Protein AF-A0A8I1I328-F1 (afdb_monomer)

Solvent-accessible surface area (backbone atoms only — not comparable to full-atom values): 8135 Å² total; per-residue (Å²): 111,51,64,67,59,34,51,55,46,39,57,73,11,40,47,65,88,79,70,39,80,71,34,66,64,51,38,42,55,32,28,71,52,41,56,88,47,74,69,60,46,61,52,49,67,67,35,49,84,76,43,62,94,43,46,72,34,53,52,50,38,54,64,71,54,66,77,37,68,72,59,37,50,53,42,50,59,41,68,76,38,97,75,62,59,73,69,58,44,51,54,43,51,54,51,34,73,69,25,48,52,74,70,56,55,62,69,63,59,85,67,86,83,77,80,71,81,69,92,82,77,89,80,76,87,79,79,83,92,79,82,134

Structure (mmCIF, N/CA/C/O backbone):
data_AF-A0A8I1I328-F1
#
_entry.id   AF-A0A8I1I328-F1
#
loop_
_atom_site.group_PDB
_atom_site.id
_atom_site.type_symbol
_atom_site.label_atom_id
_atom_site.label_alt_id
_atom_site.label_comp_id
_atom_site.label_asym_id
_atom_site.label_entity_id
_atom_site.label_seq_id
_atom_site.pdbx_PDB_ins_code
_atom_site.Cartn_x
_atom_site.Cartn_y
_atom_site.Cartn_z
_atom_site.occupancy
_atom_site.B_iso_or_equiv
_atom_site.auth_seq_id
_atom_site.auth_comp_id
_atom_site.auth_asym_id
_atom_site.auth_atom_id
_atom_site.pdbx_PDB_model_num
ATOM 1 N N . MET A 1 1 ? 3.729 9.606 14.395 1.00 90.25 1 MET A N 1
ATOM 2 C CA . MET A 1 1 ? 2.826 8.496 14.769 1.00 90.25 1 MET A CA 1
ATOM 3 C C . MET A 1 1 ? 3.667 7.254 14.978 1.00 90.25 1 MET A C 1
ATOM 5 O O . MET A 1 1 ? 4.545 6.990 14.164 1.00 90.25 1 MET A O 1
ATOM 9 N N . SER A 1 2 ? 3.427 6.526 16.063 1.00 96.12 2 SER A N 1
ATOM 10 C CA . SER A 1 2 ? 4.085 5.248 16.346 1.00 96.12 2 SER A CA 1
ATOM 11 C C . SER A 1 2 ? 3.474 4.099 15.532 1.00 96.12 2 SER A C 1
ATOM 13 O O . SER A 1 2 ? 2.334 4.176 15.068 1.00 96.12 2 SER A O 1
ATOM 15 N N . ALA A 1 3 ? 4.219 3.001 15.378 1.00 94.81 3 ALA A N 1
ATOM 16 C CA . ALA A 1 3 ? 3.714 1.798 14.713 1.00 94.81 3 ALA A CA 1
ATOM 17 C C . ALA A 1 3 ? 2.493 1.206 15.443 1.00 94.81 3 ALA A C 1
ATOM 19 O O . ALA A 1 3 ? 1.533 0.782 14.802 1.00 94.81 3 ALA A O 1
ATOM 20 N N . THR A 1 4 ? 2.491 1.229 16.780 1.00 97.12 4 THR A N 1
ATOM 21 C CA . THR A 1 4 ? 1.379 0.731 17.604 1.00 97.12 4 THR A CA 1
ATOM 22 C C . THR A 1 4 ? 0.099 1.527 17.366 1.00 97.12 4 THR A C 1
ATOM 24 O O . THR A 1 4 ? -0.947 0.937 17.100 1.00 97.12 4 THR A O 1
ATOM 27 N N . GLU A 1 5 ? 0.178 2.860 17.380 1.00 97.25 5 GLU A N 1
ATOM 28 C CA . GLU A 1 5 ? -0.970 3.723 17.074 1.00 97.25 5 GLU A CA 1
ATOM 29 C C . GLU A 1 5 ? -1.492 3.476 15.655 1.00 97.25 5 GLU A C 1
ATOM 31 O O . GLU A 1 5 ? -2.693 3.299 15.456 1.00 97.25 5 GLU A O 1
ATOM 36 N N . ALA A 1 6 ? -0.594 3.386 14.669 1.00 97.50 6 ALA A N 1
ATOM 37 C CA . ALA A 1 6 ? -0.973 3.126 13.284 1.00 97.50 6 ALA A CA 1
ATOM 38 C C . ALA A 1 6 ? -1.705 1.781 13.124 1.00 97.50 6 ALA A C 1
ATOM 40 O O . ALA A 1 6 ? -2.706 1.709 12.407 1.00 97.50 6 ALA A O 1
ATOM 41 N N . ARG A 1 7 ? -1.255 0.731 13.828 1.00 97.00 7 ARG A N 1
ATOM 42 C CA . ARG A 1 7 ? -1.905 -0.591 13.850 1.00 97.00 7 ARG A CA 1
ATOM 43 C C . ARG A 1 7 ? -3.312 -0.537 14.450 1.00 97.00 7 ARG A C 1
ATOM 45 O O . ARG A 1 7 ? -4.222 -1.159 13.905 1.00 97.00 7 ARG A O 1
ATOM 52 N N . LEU A 1 8 ? -3.513 0.218 15.530 1.00 96.81 8 LEU A N 1
ATOM 53 C CA . LEU A 1 8 ? -4.837 0.387 16.141 1.00 96.81 8 LEU A CA 1
ATOM 54 C C . LEU A 1 8 ? -5.794 1.133 15.204 1.00 96.81 8 LEU A C 1
ATOM 56 O O . LEU A 1 8 ? -6.925 0.695 14.981 1.00 96.81 8 LEU A O 1
ATOM 60 N N . ILE A 1 9 ? -5.329 2.228 14.597 1.00 97.06 9 ILE A N 1
ATOM 61 C CA . ILE A 1 9 ? -6.163 3.031 13.699 1.00 97.06 9 ILE A CA 1
ATOM 62 C C . ILE A 1 9 ? -6.525 2.228 12.447 1.00 97.06 9 ILE A C 1
ATOM 64 O O . ILE A 1 9 ? -7.706 2.182 12.093 1.00 97.06 9 ILE A O 1
ATOM 68 N N . ILE A 1 10 ? -5.563 1.549 11.803 1.00 95.56 10 ILE A N 1
ATOM 69 C CA . ILE A 1 10 ? -5.853 0.764 10.593 1.00 95.56 10 ILE A CA 1
ATOM 70 C C . ILE A 1 10 ? -6.790 -0.405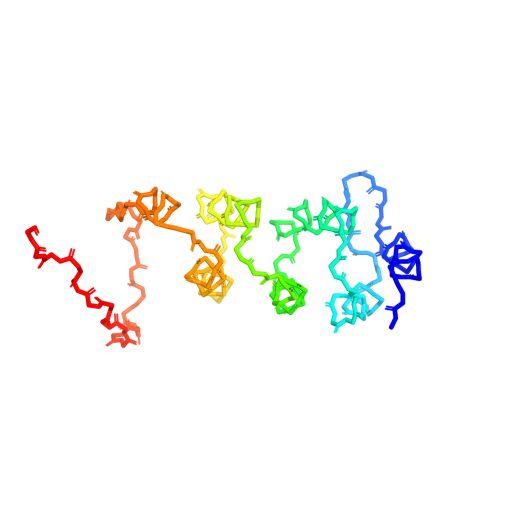 10.896 1.00 95.56 10 ILE A C 1
ATOM 72 O O . ILE A 1 10 ? -7.693 -0.655 10.104 1.00 95.56 10 ILE A O 1
ATOM 76 N N . ALA A 1 11 ? -6.650 -1.067 12.052 1.00 94.25 11 ALA A N 1
ATOM 77 C CA . ALA A 1 11 ? -7.562 -2.130 12.472 1.00 94.25 11 ALA A CA 1
ATOM 78 C C . ALA A 1 11 ? -9.004 -1.620 12.617 1.00 94.25 11 ALA A C 1
ATOM 80 O O . ALA A 1 11 ? -9.936 -2.311 12.216 1.00 94.25 11 ALA A O 1
ATOM 81 N N . SER A 1 12 ? -9.188 -0.390 13.113 1.00 95.12 12 SER A N 1
ATOM 82 C CA . SER A 1 12 ? -10.511 0.249 13.180 1.00 95.12 12 SER A CA 1
ATOM 83 C C . SER A 1 12 ? -11.043 0.699 11.812 1.00 95.12 12 SER A C 1
ATOM 85 O O . SER A 1 12 ? -12.254 0.795 11.619 1.00 95.12 12 SER A O 1
ATOM 87 N N . ALA A 1 13 ? -10.148 0.978 10.860 1.00 96.06 13 ALA A N 1
ATOM 88 C CA . ALA A 1 13 ? -10.499 1.483 9.536 1.00 96.06 13 ALA A CA 1
ATOM 89 C C . ALA A 1 13 ? -10.863 0.374 8.537 1.00 96.06 13 ALA A C 1
ATOM 91 O O . ALA A 1 13 ? -11.512 0.643 7.522 1.00 96.06 13 ALA A O 1
ATOM 92 N N . ILE A 1 14 ? -10.455 -0.867 8.813 1.00 95.25 14 ILE A N 1
ATOM 93 C CA . ILE A 1 14 ? -10.695 -2.027 7.953 1.00 95.25 14 ILE A CA 1
ATOM 94 C C . ILE A 1 14 ? -11.797 -2.934 8.508 1.00 95.25 14 ILE A C 1
ATOM 96 O O . ILE A 1 14 ? -12.034 -3.047 9.706 1.00 95.25 14 ILE A O 1
ATOM 100 N N . GLY A 1 15 ? -12.507 -3.596 7.603 1.00 88.31 15 GLY A N 1
ATOM 101 C CA . GLY A 1 15 ? -13.524 -4.584 7.917 1.00 88.31 15 GLY A CA 1
ATOM 102 C C . GLY A 1 15 ? -12.998 -6.001 8.106 1.00 88.31 15 GLY A C 1
ATOM 103 O O . GLY A 1 15 ? -11.828 -6.301 7.866 1.00 88.31 15 GLY A O 1
ATOM 104 N N . ASN A 1 16 ? -13.925 -6.885 8.486 1.00 83.50 16 ASN A N 1
ATOM 105 C CA . ASN A 1 16 ? -13.715 -8.332 8.540 1.00 83.50 16 ASN A CA 1
ATOM 106 C C . ASN A 1 16 ? -13.407 -8.899 7.146 1.00 83.50 16 ASN A C 1
ATOM 108 O O . ASN A 1 16 ? -13.446 -8.181 6.152 1.00 83.50 16 ASN A O 1
ATOM 112 N N . LYS A 1 17 ? -13.101 -10.197 7.064 1.00 78.88 17 LYS A N 1
ATOM 113 C CA . LYS A 1 17 ? -12.806 -10.862 5.788 1.00 78.88 17 LYS A CA 1
ATOM 114 C C . LYS A 1 17 ? -14.061 -10.943 4.888 1.00 78.88 17 LYS A C 1
ATOM 116 O O . LYS A 1 17 ? -15.123 -11.274 5.408 1.00 78.88 17 LYS A O 1
ATOM 121 N N . PRO A 1 18 ? -13.938 -10.716 3.563 1.00 78.19 18 PRO A N 1
ATOM 122 C CA . PRO A 1 18 ? -12.756 -10.187 2.874 1.00 78.19 18 PRO A CA 1
ATOM 123 C C . PRO A 1 18 ? -12.495 -8.735 3.293 1.00 78.19 18 PRO A C 1
ATOM 125 O O . PRO A 1 18 ? -13.431 -7.946 3.364 1.00 78.19 18 PRO A O 1
ATOM 128 N N . GLN A 1 19 ? -11.231 -8.401 3.588 1.00 82.88 19 GLN A N 1
ATOM 129 C CA . GLN A 1 19 ? -10.873 -7.090 4.139 1.00 82.88 19 GLN A CA 1
ATOM 130 C C . GLN A 1 19 ? -11.355 -5.975 3.206 1.00 82.88 19 GLN A C 1
ATOM 132 O O . GLN A 1 19 ? -10.990 -5.959 2.032 1.00 82.88 19 GLN A O 1
ATOM 137 N N . LYS A 1 20 ? -12.166 -5.067 3.755 1.00 91.12 20 LYS A N 1
ATOM 138 C CA . LYS A 1 20 ? -12.689 -3.876 3.076 1.00 91.12 20 LYS A CA 1
ATOM 139 C C . LYS A 1 20 ? -12.269 -2.620 3.819 1.00 91.12 20 LYS A C 1
ATOM 141 O O . LYS A 1 20 ? -12.245 -2.636 5.048 1.00 91.12 20 LYS A O 1
ATOM 146 N N . VAL A 1 21 ? -12.006 -1.525 3.117 1.00 94.75 21 VAL A N 1
ATOM 147 C CA . VAL A 1 21 ? -11.849 -0.214 3.765 1.00 94.75 21 VAL A CA 1
ATOM 148 C C . VAL A 1 21 ? -13.232 0.309 4.173 1.00 94.75 21 VAL A C 1
ATOM 150 O O . VAL A 1 21 ? -14.063 0.601 3.318 1.00 94.75 21 VAL A O 1
ATOM 153 N N . LYS A 1 22 ? -13.496 0.382 5.485 1.00 95.06 22 LYS A N 1
ATOM 154 C CA . LYS A 1 22 ? -14.757 0.891 6.057 1.00 95.06 22 LYS A CA 1
ATOM 155 C C . LYS A 1 22 ? -14.683 2.393 6.298 1.00 95.06 22 LYS A C 1
ATOM 157 O O . LYS A 1 22 ? -15.569 3.131 5.884 1.00 95.06 22 LYS A O 1
ATOM 162 N N . ASP A 1 23 ? -13.607 2.835 6.942 1.00 96.44 23 ASP A N 1
ATOM 163 C CA . ASP A 1 23 ? -13.348 4.248 7.204 1.00 96.44 23 ASP A CA 1
ATOM 164 C C . ASP A 1 23 ? -12.223 4.735 6.288 1.00 96.44 23 ASP A C 1
ATOM 166 O O . ASP A 1 23 ? -11.033 4.537 6.548 1.00 96.44 23 ASP A O 1
ATOM 170 N N . LYS A 1 24 ? -12.620 5.376 5.185 1.00 96.06 24 LYS A N 1
ATOM 171 C CA . LYS A 1 24 ? -11.693 5.884 4.165 1.00 96.06 24 LYS A CA 1
ATOM 172 C C . LYS A 1 24 ? -10.783 6.984 4.714 1.00 96.06 24 LYS A C 1
ATOM 174 O O . LYS A 1 24 ? -9.642 7.099 4.272 1.00 96.06 24 LYS A O 1
ATOM 179 N N . ALA A 1 25 ? -11.271 7.802 5.647 1.00 97.38 25 ALA A N 1
ATOM 180 C CA . ALA A 1 25 ? -10.510 8.917 6.199 1.00 97.38 25 ALA A CA 1
ATOM 181 C C . ALA A 1 25 ? -9.412 8.404 7.134 1.00 97.38 25 ALA A C 1
ATOM 183 O O . ALA A 1 25 ? -8.245 8.750 6.952 1.00 97.38 25 ALA A O 1
ATOM 184 N N . ARG A 1 26 ? -9.756 7.507 8.067 1.00 97.56 26 ARG A N 1
ATOM 185 C CA . ARG A 1 26 ? -8.775 6.861 8.953 1.00 97.56 26 ARG A CA 1
ATOM 186 C C . ARG A 1 26 ? -7.781 6.011 8.182 1.00 97.56 26 ARG A C 1
ATOM 188 O O . ARG A 1 26 ? -6.591 6.046 8.484 1.00 97.56 26 ARG A O 1
ATOM 195 N N . PHE A 1 27 ? -8.244 5.289 7.164 1.00 98.12 27 PHE A N 1
ATOM 196 C CA . PHE A 1 27 ? -7.361 4.512 6.305 1.00 98.12 27 PHE A CA 1
ATOM 197 C C . PHE A 1 27 ? -6.308 5.406 5.633 1.00 98.12 27 PHE A C 1
ATOM 199 O O . PHE A 1 27 ? -5.111 5.176 5.804 1.00 98.12 27 PHE A O 1
ATOM 206 N N . ARG A 1 28 ? -6.736 6.477 4.948 1.00 98.06 28 ARG A N 1
ATOM 207 C CA . ARG A 1 28 ? -5.818 7.445 4.323 1.00 98.06 28 ARG A CA 1
ATOM 208 C C . ARG A 1 28 ? -4.906 8.115 5.350 1.00 98.06 28 ARG A C 1
ATOM 210 O O . ARG A 1 28 ? -3.711 8.238 5.106 1.00 98.06 28 ARG A O 1
ATOM 217 N N . PHE A 1 29 ? -5.436 8.491 6.515 1.00 97.75 29 PHE A N 1
ATOM 218 C CA . PHE A 1 29 ? -4.649 9.071 7.604 1.00 97.75 29 PHE A CA 1
ATOM 219 C C . PHE A 1 29 ? -3.470 8.175 8.004 1.00 97.75 29 PHE A C 1
ATOM 221 O O . PHE A 1 29 ? -2.353 8.675 8.146 1.00 97.75 29 PHE A O 1
ATOM 228 N N . VAL A 1 30 ? -3.707 6.865 8.143 1.00 98.12 30 VAL A N 1
ATOM 229 C CA . VAL A 1 30 ? -2.659 5.879 8.437 1.00 98.12 30 VAL A CA 1
ATOM 230 C C . VAL A 1 30 ? -1.669 5.795 7.282 1.00 98.12 30 VAL A C 1
ATOM 232 O O . VAL A 1 30 ? -0.472 5.909 7.519 1.00 98.12 30 VAL A O 1
ATOM 235 N N . MET A 1 31 ? -2.138 5.664 6.042 1.00 98.25 31 MET A N 1
ATOM 236 C CA . MET A 1 31 ? -1.254 5.542 4.877 1.00 98.25 31 MET A CA 1
ATOM 237 C C . MET A 1 31 ? -0.277 6.717 4.729 1.00 98.25 31 MET A C 1
ATOM 239 O O . MET A 1 31 ? 0.895 6.500 4.435 1.00 98.25 31 MET A O 1
ATOM 243 N N . TYR A 1 32 ? -0.721 7.946 5.008 1.00 98.00 32 TYR A N 1
ATOM 244 C CA . TYR A 1 32 ? 0.125 9.138 4.890 1.00 98.00 32 TYR A CA 1
ATOM 245 C C . TYR A 1 32 ? 1.111 9.353 6.045 1.00 98.00 32 TYR A C 1
ATOM 247 O O . TYR A 1 32 ? 1.987 10.205 5.934 1.00 98.00 32 TYR A O 1
ATOM 255 N N . ARG A 1 33 ? 0.957 8.663 7.180 1.00 97.56 33 ARG A N 1
ATOM 256 C CA . ARG A 1 33 ? 1.711 8.994 8.406 1.00 97.56 33 ARG A CA 1
ATOM 257 C C . ARG A 1 33 ? 2.332 7.797 9.119 1.00 97.56 33 ARG A C 1
ATOM 259 O O . ARG A 1 33 ? 3.091 7.996 10.069 1.00 97.56 33 ARG A O 1
ATOM 266 N N . ALA A 1 34 ? 1.963 6.573 8.754 1.00 97.69 34 ALA A N 1
ATOM 267 C CA . ALA A 1 34 ? 2.467 5.385 9.421 1.00 97.69 34 ALA A CA 1
ATOM 268 C C . ALA A 1 34 ? 3.937 5.149 9.066 1.00 97.69 34 ALA A C 1
ATOM 270 O O . ALA A 1 34 ? 4.308 5.284 7.898 1.00 97.69 34 ALA A O 1
ATOM 271 N N . PRO A 1 35 ? 4.767 4.754 10.045 1.00 97.00 35 PRO A N 1
ATOM 272 C CA . PRO A 1 35 ? 6.119 4.314 9.755 1.00 97.00 35 PRO A CA 1
ATOM 273 C C . PRO A 1 35 ? 6.100 2.977 8.999 1.00 97.00 35 PRO A C 1
ATOM 275 O O . PRO A 1 35 ? 5.069 2.302 8.878 1.00 97.00 35 PRO A O 1
ATOM 278 N N . ILE A 1 36 ? 7.277 2.571 8.525 1.00 97.19 36 ILE A N 1
ATOM 279 C CA . ILE A 1 36 ? 7.500 1.219 8.011 1.00 97.19 36 ILE A CA 1
ATOM 280 C C . ILE A 1 36 ? 7.080 0.204 9.078 1.00 97.19 36 ILE A C 1
ATOM 282 O O . ILE A 1 36 ? 7.610 0.204 10.187 1.00 97.19 36 ILE A O 1
ATOM 286 N N . ASP A 1 37 ? 6.153 -0.683 8.726 1.00 98.00 37 ASP A N 1
ATOM 287 C CA . ASP A 1 37 ? 5.676 -1.732 9.622 1.00 98.00 37 ASP A CA 1
ATOM 288 C C . ASP A 1 37 ? 5.286 -2.982 8.825 1.00 98.00 37 ASP A C 1
ATOM 290 O O . ASP A 1 37 ? 4.629 -2.903 7.787 1.00 98.00 37 ASP A O 1
ATOM 294 N N . SER A 1 38 ? 5.721 -4.159 9.274 1.00 96.56 38 SER A N 1
ATOM 295 C CA . SER A 1 38 ? 5.486 -5.417 8.556 1.00 96.56 38 SER A CA 1
ATOM 296 C C . SER A 1 38 ? 4.026 -5.870 8.601 1.00 96.56 38 SER A C 1
ATOM 298 O O . SER A 1 38 ? 3.543 -6.442 7.622 1.00 96.56 38 SER A O 1
ATOM 300 N N . GLU A 1 39 ? 3.313 -5.613 9.698 1.00 95.88 39 GLU A N 1
ATOM 301 C CA . GLU A 1 39 ? 1.915 -6.022 9.859 1.00 95.88 39 GLU A CA 1
ATOM 302 C C . GLU A 1 39 ? 0.987 -5.118 9.053 1.00 95.88 39 GLU A C 1
ATOM 304 O O . GLU A 1 39 ? 0.117 -5.608 8.327 1.00 95.88 39 GLU A O 1
ATOM 309 N N . ILE A 1 40 ? 1.238 -3.807 9.082 1.00 96.75 40 ILE A N 1
ATOM 310 C CA . ILE A 1 40 ? 0.536 -2.856 8.216 1.00 96.75 40 ILE A CA 1
ATOM 311 C C . ILE A 1 40 ? 0.801 -3.196 6.747 1.00 96.75 40 ILE A C 1
ATOM 313 O O . ILE A 1 40 ? -0.150 -3.308 5.975 1.00 96.75 40 ILE A O 1
ATOM 317 N N . LEU A 1 41 ? 2.053 -3.472 6.360 1.00 97.75 41 LEU A N 1
ATOM 318 C CA . LEU A 1 41 ? 2.378 -3.857 4.985 1.00 97.75 41 LEU A CA 1
ATOM 319 C C . LEU A 1 41 ? 1.584 -5.089 4.520 1.00 97.75 41 LEU A C 1
ATOM 321 O O . LEU A 1 41 ? 1.000 -5.064 3.439 1.00 97.75 41 LEU A O 1
ATOM 325 N N . LYS A 1 42 ? 1.493 -6.150 5.332 1.00 95.81 42 LYS A N 1
ATOM 326 C CA . LYS A 1 42 ? 0.696 -7.351 5.000 1.00 95.81 42 LYS A CA 1
ATOM 327 C C . LYS A 1 42 ? -0.788 -7.037 4.780 1.00 95.81 42 LYS A C 1
ATOM 329 O O . LYS A 1 42 ? -1.452 -7.700 3.981 1.00 95.81 42 LYS A O 1
ATOM 334 N N . ILE A 1 43 ? -1.346 -6.085 5.525 1.00 94.88 43 ILE A N 1
ATOM 335 C CA . ILE A 1 43 ? -2.728 -5.623 5.335 1.00 94.88 43 ILE A CA 1
ATOM 336 C C . ILE A 1 43 ? -2.831 -4.862 4.012 1.00 94.88 43 ILE A C 1
ATOM 338 O O . ILE A 1 43 ? -3.663 -5.198 3.173 1.00 94.88 43 ILE A O 1
ATOM 342 N N . VAL A 1 44 ? -1.946 -3.893 3.800 1.00 95.81 44 VAL A N 1
ATOM 343 C CA . VAL A 1 44 ? -1.958 -3.007 2.635 1.00 95.81 44 VAL A CA 1
ATOM 344 C C . VAL A 1 44 ? -1.803 -3.778 1.323 1.00 95.81 44 VAL A C 1
ATOM 346 O O . VAL A 1 44 ? -2.593 -3.567 0.407 1.00 95.81 44 VAL A O 1
ATOM 349 N N . LEU A 1 45 ? -0.876 -4.739 1.242 1.00 95.94 45 LEU A N 1
ATOM 350 C CA . LEU A 1 45 ? -0.684 -5.556 0.034 1.00 95.94 45 LEU A CA 1
ATOM 351 C C . LEU A 1 45 ? -1.939 -6.360 -0.346 1.00 95.94 45 LEU A C 1
ATOM 353 O O . LEU A 1 45 ? -2.199 -6.581 -1.523 1.00 95.94 45 LEU A O 1
ATOM 35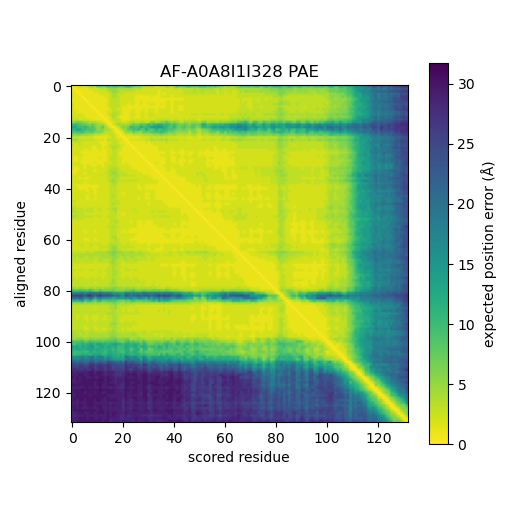7 N N . ARG A 1 46 ? -2.755 -6.768 0.635 1.00 93.06 46 ARG A N 1
ATOM 358 C CA . ARG A 1 46 ? -4.033 -7.455 0.379 1.00 93.06 46 ARG A CA 1
ATOM 359 C C . ARG A 1 46 ? -5.144 -6.503 -0.056 1.00 93.06 46 ARG A C 1
ATOM 361 O O . ARG A 1 46 ? -6.083 -6.947 -0.718 1.00 93.06 46 ARG A O 1
ATOM 368 N N . LEU A 1 47 ? -5.086 -5.241 0.358 1.00 94.44 47 LEU A N 1
ATOM 369 C CA . LEU A 1 47 ? -6.079 -4.227 0.006 1.00 94.44 47 LEU A CA 1
ATOM 370 C C . LEU A 1 47 ? -5.806 -3.606 -1.365 1.00 94.44 47 LEU A C 1
ATOM 372 O O . LEU A 1 47 ? -6.766 -3.260 -2.043 1.00 94.44 47 LEU A O 1
ATOM 376 N N . LEU A 1 48 ? -4.539 -3.515 -1.782 1.00 93.81 48 LEU A N 1
ATOM 377 C CA . LEU A 1 48 ? -4.107 -2.859 -3.020 1.00 93.81 48 LEU A CA 1
ATOM 378 C C . LEU A 1 48 ? -4.950 -3.227 -4.261 1.00 93.81 48 LEU A C 1
ATOM 380 O O . LEU A 1 48 ? -5.541 -2.318 -4.842 1.00 93.81 48 LEU A O 1
ATOM 384 N N . PRO A 1 49 ? -5.098 -4.513 -4.645 1.00 91.94 49 PRO A N 1
ATOM 385 C CA . PRO A 1 49 ? -5.892 -4.871 -5.823 1.00 91.94 49 PRO A CA 1
ATOM 386 C C . PRO A 1 49 ? -7.409 -4.755 -5.611 1.00 91.94 49 PRO A C 1
ATOM 388 O O . PRO A 1 49 ? -8.174 -4.804 -6.566 1.00 91.94 49 PRO A O 1
ATOM 391 N N . ARG A 1 50 ? -7.871 -4.643 -4.358 1.00 91.38 50 ARG A N 1
ATOM 392 C CA . ARG A 1 50 ? -9.301 -4.593 -4.007 1.00 91.38 50 ARG A CA 1
ATOM 393 C C . ARG A 1 50 ? -9.845 -3.175 -3.896 1.00 91.38 50 ARG A C 1
ATOM 395 O O . ARG A 1 50 ? -11.055 -3.001 -3.985 1.00 91.38 50 ARG A O 1
ATOM 402 N N . HIS A 1 51 ? -8.966 -2.207 -3.645 1.00 93.12 51 HIS A N 1
ATOM 403 C CA . HIS A 1 51 ? -9.326 -0.819 -3.371 1.00 93.12 51 HIS A CA 1
ATOM 404 C C . HIS A 1 51 ? -8.505 0.181 -4.200 1.00 93.12 51 HIS A C 1
ATOM 406 O O . HIS A 1 51 ? -7.854 1.062 -3.629 1.00 93.12 51 HIS A O 1
ATOM 412 N N . PRO A 1 52 ? -8.489 0.067 -5.541 1.00 92.62 52 PRO A N 1
ATOM 413 C CA . PRO A 1 52 ? -7.719 0.971 -6.396 1.00 92.62 52 PRO A CA 1
ATOM 414 C C . PRO A 1 52 ? -8.086 2.455 -6.252 1.00 92.62 52 PRO A C 1
ATOM 416 O O . PRO A 1 52 ? -7.266 3.313 -6.560 1.00 92.62 52 PRO A O 1
ATOM 419 N N . GLU A 1 53 ? -9.266 2.786 -5.721 1.00 94.31 53 GLU A N 1
ATOM 420 C CA . GLU A 1 53 ? -9.670 4.148 -5.343 1.00 94.31 53 GLU A CA 1
ATOM 421 C C . GLU A 1 53 ? -8.791 4.796 -4.250 1.00 94.31 53 GLU A C 1
ATOM 423 O O . GLU A 1 53 ? -8.981 5.959 -3.880 1.00 94.31 53 GLU A O 1
ATOM 428 N N . HIS A 1 54 ? -7.854 4.037 -3.682 1.00 95.88 54 HIS A N 1
ATOM 429 C CA . HIS A 1 54 ? -6.898 4.481 -2.673 1.00 95.88 54 HIS A CA 1
ATOM 430 C C . HIS A 1 54 ? -5.440 4.433 -3.153 1.00 95.88 54 HIS A C 1
ATOM 432 O O . HIS A 1 54 ? -4.540 4.474 -2.313 1.00 95.88 54 HIS A O 1
ATOM 438 N N . ILE A 1 55 ? -5.196 4.367 -4.470 1.00 96.25 55 ILE A N 1
ATOM 439 C CA . ILE A 1 55 ? -3.845 4.235 -5.035 1.00 96.25 55 ILE A CA 1
ATOM 440 C C . ILE A 1 55 ? -2.859 5.278 -4.495 1.00 96.25 55 ILE A C 1
ATOM 442 O O . ILE A 1 55 ? -1.830 4.879 -3.961 1.00 96.25 55 ILE A O 1
ATOM 446 N N . ASP A 1 56 ? -3.211 6.563 -4.462 1.00 97.19 56 ASP A N 1
ATOM 447 C CA . ASP A 1 56 ? -2.318 7.630 -3.973 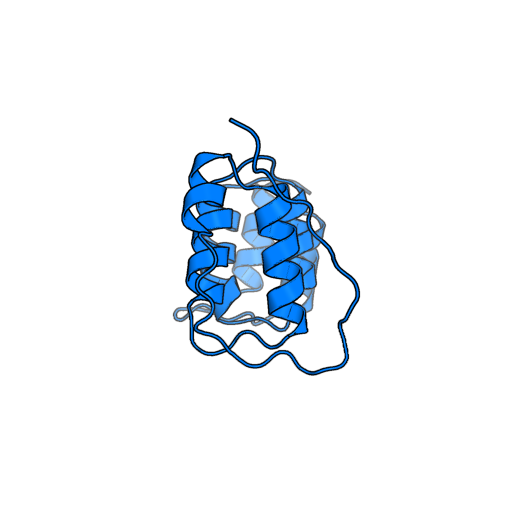1.00 97.19 56 ASP A CA 1
ATOM 448 C C . ASP A 1 56 ? -1.883 7.409 -2.521 1.00 97.19 56 ASP A C 1
ATOM 450 O O . ASP A 1 56 ? -0.739 7.653 -2.139 1.00 97.19 56 ASP A O 1
ATOM 454 N N . ALA A 1 57 ? -2.805 6.910 -1.694 1.00 98.06 57 ALA A N 1
ATOM 455 C CA . ALA A 1 57 ? -2.524 6.597 -0.303 1.00 98.06 57 ALA A CA 1
ATOM 456 C C . ALA A 1 57 ? -1.588 5.383 -0.203 1.00 98.06 57 ALA A C 1
ATOM 458 O O . ALA A 1 57 ? -0.625 5.407 0.563 1.00 98.06 57 ALA A O 1
ATOM 459 N N . PHE A 1 58 ? -1.813 4.340 -1.008 1.00 97.75 58 PHE A N 1
ATOM 460 C CA . PHE A 1 58 ? -0.900 3.199 -1.070 1.00 97.75 58 PHE A CA 1
ATOM 461 C C . PHE A 1 58 ? 0.508 3.615 -1.506 1.00 97.75 58 PHE A C 1
ATOM 463 O O . PHE A 1 58 ? 1.476 3.238 -0.846 1.00 97.75 58 PHE A O 1
ATOM 470 N N . ILE A 1 59 ? 0.628 4.426 -2.562 1.00 97.56 59 ILE A N 1
ATOM 471 C CA . ILE A 1 59 ? 1.913 4.936 -3.055 1.00 97.56 59 ILE A CA 1
ATOM 472 C C . ILE A 1 59 ? 2.615 5.768 -1.983 1.00 97.56 59 ILE A C 1
ATOM 474 O O . ILE A 1 59 ? 3.803 5.555 -1.730 1.00 97.56 59 ILE A O 1
ATOM 478 N N . ALA A 1 60 ? 1.886 6.643 -1.284 1.00 97.81 60 ALA A N 1
ATOM 479 C CA . ALA A 1 60 ? 2.441 7.405 -0.173 1.00 97.81 60 ALA A CA 1
ATOM 480 C C . ALA A 1 60 ? 2.976 6.491 0.940 1.00 97.81 60 ALA A C 1
ATOM 482 O O . ALA A 1 60 ? 4.099 6.691 1.398 1.00 97.81 60 ALA A O 1
ATOM 483 N N . TYR A 1 61 ? 2.252 5.438 1.325 1.00 98.19 61 TYR A N 1
ATOM 484 C CA . TYR A 1 61 ? 2.753 4.497 2.330 1.00 98.19 61 TYR A CA 1
ATOM 485 C C . TYR A 1 61 ? 3.990 3.724 1.849 1.00 98.19 61 TYR A C 1
ATOM 487 O O . TYR A 1 61 ? 4.971 3.579 2.584 1.00 98.19 61 TYR A O 1
ATOM 495 N N . PHE A 1 62 ? 3.979 3.250 0.600 1.00 98.06 62 PHE A N 1
ATOM 496 C CA . PHE A 1 62 ? 5.117 2.541 0.014 1.00 98.06 62 PHE A CA 1
ATOM 497 C C . PHE A 1 62 ? 6.339 3.439 -0.183 1.00 98.06 62 PHE A C 1
ATOM 499 O O . PHE A 1 62 ? 7.461 2.936 -0.174 1.00 98.06 62 PHE A O 1
ATOM 506 N N . SER A 1 63 ? 6.150 4.757 -0.283 1.00 94.81 63 SER A N 1
ATOM 507 C CA . SER A 1 63 ? 7.242 5.728 -0.367 1.00 94.81 63 SER A CA 1
ATOM 508 C C . SER A 1 63 ? 8.131 5.768 0.880 1.00 94.81 63 SER A C 1
ATOM 510 O O . SER A 1 63 ? 9.255 6.258 0.809 1.00 94.81 63 SER A O 1
ATOM 512 N N . ASN A 1 64 ? 7.686 5.194 1.997 1.00 95.75 64 ASN A N 1
ATOM 513 C CA . ASN A 1 64 ? 8.528 5.035 3.179 1.00 95.75 64 ASN A CA 1
ATOM 514 C C . ASN A 1 64 ? 9.569 3.916 3.009 1.00 95.75 64 ASN A C 1
ATOM 516 O O . ASN A 1 64 ? 10.513 3.835 3.785 1.00 95.75 64 ASN A O 1
ATOM 520 N N . TYR A 1 65 ? 9.415 3.040 2.013 1.00 96.31 65 TYR A N 1
ATOM 521 C CA . TYR A 1 65 ? 10.288 1.894 1.793 1.00 96.31 65 TYR A CA 1
ATOM 522 C C . TYR A 1 65 ? 11.370 2.201 0.746 1.00 96.31 65 TYR A C 1
ATOM 524 O O . TYR A 1 65 ? 11.144 2.897 -0.247 1.00 96.31 65 TYR A O 1
ATOM 532 N N . GLY A 1 66 ? 12.556 1.627 0.961 1.00 93.06 66 GLY A N 1
ATOM 533 C CA . GLY A 1 66 ? 13.543 1.396 -0.095 1.00 93.06 66 GLY A CA 1
ATOM 534 C C . GLY A 1 66 ? 13.222 0.115 -0.871 1.00 93.06 66 GLY A C 1
ATOM 535 O O . GLY A 1 66 ? 12.079 -0.339 -0.895 1.00 93.06 66 GLY A O 1
ATOM 536 N N . ARG A 1 67 ? 14.236 -0.529 -1.460 1.00 92.69 67 ARG A N 1
ATOM 537 C CA . ARG A 1 67 ? 14.050 -1.789 -2.202 1.00 92.69 67 ARG A CA 1
ATOM 538 C C . ARG A 1 67 ? 13.259 -2.824 -1.399 1.00 92.69 67 ARG A C 1
ATOM 540 O O . ARG A 1 67 ? 13.636 -3.192 -0.284 1.00 92.69 67 ARG A O 1
ATOM 547 N N . ARG A 1 68 ? 12.158 -3.319 -1.978 1.00 94.75 68 ARG A N 1
ATOM 548 C CA . ARG A 1 68 ? 11.264 -4.266 -1.297 1.00 94.75 68 ARG A CA 1
ATOM 549 C C . ARG A 1 68 ? 10.536 -5.191 -2.271 1.00 94.75 68 ARG A C 1
ATOM 551 O O . ARG A 1 68 ? 9.452 -4.880 -2.762 1.00 94.75 68 ARG A O 1
ATOM 558 N N . ARG A 1 69 ? 11.080 -6.400 -2.445 1.00 92.88 69 ARG A N 1
ATOM 559 C CA . ARG A 1 69 ? 10.552 -7.441 -3.348 1.00 92.88 69 ARG A CA 1
ATOM 560 C C . ARG A 1 69 ? 9.064 -7.752 -3.145 1.00 92.88 69 ARG A C 1
ATOM 562 O O . ARG A 1 69 ? 8.364 -7.983 -4.120 1.00 92.88 69 ARG A O 1
ATOM 569 N N . SER A 1 70 ? 8.556 -7.741 -1.909 1.00 95.12 70 SER A N 1
ATOM 570 C CA . SER A 1 70 ? 7.136 -8.030 -1.639 1.00 95.12 70 SER A CA 1
ATOM 571 C C . SER A 1 70 ? 6.182 -6.985 -2.227 1.00 95.12 70 SER A C 1
ATOM 573 O O . SER A 1 70 ? 5.096 -7.347 -2.673 1.00 95.12 70 SER A O 1
ATOM 575 N N . ILE A 1 71 ? 6.584 -5.708 -2.235 1.00 96.31 71 ILE A N 1
ATOM 576 C CA . ILE A 1 71 ? 5.794 -4.620 -2.829 1.00 96.31 71 ILE A CA 1
ATOM 577 C C . ILE A 1 71 ? 5.826 -4.760 -4.349 1.00 96.31 71 ILE A C 1
ATOM 579 O O . ILE A 1 71 ? 4.775 -4.818 -4.974 1.00 96.31 71 ILE A O 1
ATOM 583 N N . VAL A 1 72 ? 7.027 -4.913 -4.915 1.00 95.19 72 VAL A N 1
ATOM 584 C CA . VAL A 1 72 ? 7.233 -5.073 -6.362 1.00 95.19 72 VAL A CA 1
ATOM 585 C C . VAL A 1 72 ? 6.456 -6.268 -6.902 1.00 95.19 72 VAL A C 1
ATOM 587 O O . VAL A 1 72 ? 5.720 -6.126 -7.870 1.00 95.19 72 VAL A O 1
ATOM 590 N N . LYS A 1 73 ? 6.552 -7.426 -6.238 1.00 93.38 73 LYS A N 1
ATOM 591 C CA . LYS A 1 73 ? 5.788 -8.617 -6.613 1.00 93.38 73 LYS A CA 1
ATOM 592 C C . LYS A 1 73 ? 4.285 -8.336 -6.607 1.00 93.38 73 LYS A C 1
ATOM 594 O O . LYS A 1 73 ? 3.626 -8.620 -7.588 1.00 93.38 73 LYS A O 1
ATOM 599 N N . SER A 1 74 ? 3.756 -7.740 -5.537 1.00 94.31 74 SER A N 1
ATOM 600 C CA . SER A 1 74 ? 2.313 -7.468 -5.449 1.00 94.31 74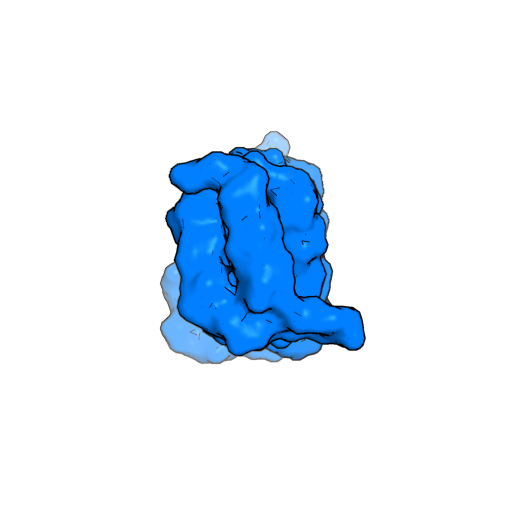 SER A CA 1
ATOM 601 C C . SER A 1 74 ? 1.840 -6.466 -6.506 1.00 94.31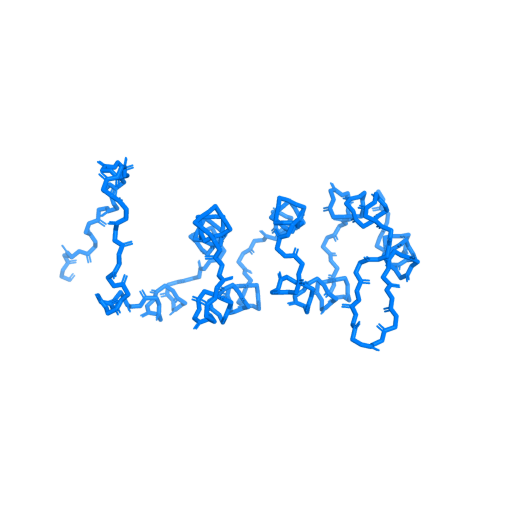 74 SER A C 1
ATOM 603 O O . SER A 1 74 ? 0.714 -6.570 -6.979 1.00 94.31 74 SER A O 1
ATOM 605 N N . ALA A 1 75 ? 2.684 -5.498 -6.877 1.00 93.62 75 ALA A N 1
ATOM 606 C CA . ALA A 1 75 ? 2.397 -4.556 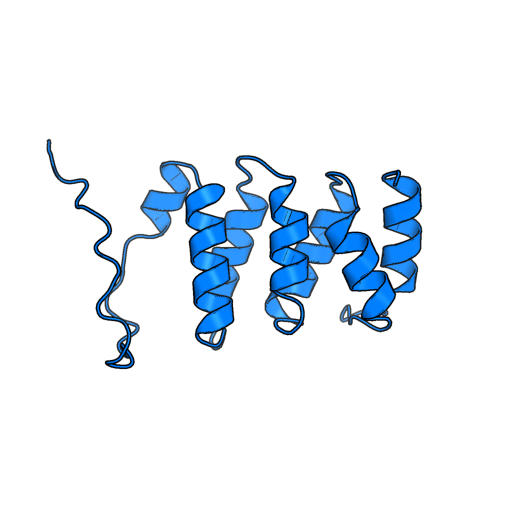-7.952 1.00 93.62 75 ALA A CA 1
ATOM 607 C C . ALA A 1 75 ? 2.388 -5.246 -9.326 1.00 93.62 75 ALA A C 1
ATOM 609 O O . ALA A 1 75 ? 1.471 -5.007 -10.104 1.00 93.62 75 ALA A O 1
ATOM 610 N N . LEU A 1 76 ? 3.354 -6.130 -9.599 1.00 91.62 76 LEU A N 1
ATOM 611 C CA . LEU A 1 76 ? 3.396 -6.933 -10.827 1.00 91.62 76 LEU A CA 1
ATOM 612 C C . LEU A 1 76 ? 2.207 -7.895 -10.918 1.00 91.62 76 LEU A C 1
ATOM 614 O O . LEU A 1 76 ? 1.484 -7.857 -11.906 1.00 91.62 76 LEU A O 1
ATOM 618 N N . ASP A 1 77 ? 1.937 -8.656 -9.854 1.00 91.44 77 ASP A N 1
ATOM 619 C CA . ASP A 1 77 ? 0.781 -9.556 -9.770 1.00 91.44 77 ASP A CA 1
ATOM 620 C C . ASP A 1 77 ? -0.534 -8.778 -10.019 1.00 91.44 77 ASP A C 1
ATOM 622 O O . ASP A 1 77 ? -1.476 -9.296 -10.617 1.00 91.44 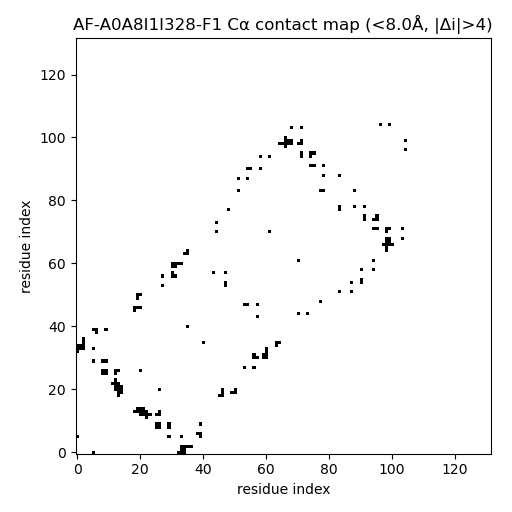77 ASP A O 1
ATOM 626 N N . TYR A 1 78 ? -0.612 -7.513 -9.579 1.00 91.88 78 TYR A N 1
ATOM 627 C CA . TYR A 1 78 ? -1.778 -6.667 -9.830 1.00 91.88 78 TYR A CA 1
ATOM 628 C C . TYR A 1 78 ? -1.848 -6.163 -11.281 1.00 91.88 78 TYR A C 1
ATOM 630 O O . TYR A 1 78 ? -2.928 -6.162 -11.873 1.00 91.88 78 TYR A O 1
ATOM 638 N N . LEU A 1 79 ? -0.717 -5.785 -11.879 1.00 89.94 79 LEU A N 1
ATOM 639 C CA . LEU A 1 79 ? -0.633 -5.397 -13.291 1.00 89.94 79 LEU A CA 1
ATOM 640 C C . LEU A 1 79 ? -1.001 -6.540 -14.247 1.00 89.94 79 LEU A C 1
ATOM 642 O O . LEU A 1 79 ? -1.590 -6.278 -15.291 1.00 89.94 79 LEU A O 1
ATOM 646 N N . GLU A 1 80 ? -0.675 -7.783 -13.887 1.00 86.94 80 GLU A N 1
ATOM 647 C CA . GLU A 1 80 ? -1.029 -8.992 -14.644 1.00 86.94 80 GLU A CA 1
ATOM 648 C C . GLU A 1 80 ? -2.508 -9.382 -14.485 1.00 86.94 80 GLU A C 1
ATOM 650 O O . GLU A 1 80 ? -3.044 -10.160 -15.276 1.00 86.94 80 GLU A O 1
ATOM 655 N N . SER A 1 81 ? -3.194 -8.838 -13.476 1.00 84.56 81 SER A N 1
ATOM 656 C CA . SER A 1 81 ? -4.629 -9.046 -13.292 1.00 84.56 81 SER A CA 1
ATOM 657 C C . SER A 1 81 ? -5.455 -8.217 -14.284 1.00 84.56 81 SER A C 1
ATOM 659 O O . SER A 1 81 ? -5.010 -7.197 -14.805 1.00 84.56 81 SER A O 1
ATOM 661 N N . ALA A 1 82 ? -6.699 -8.636 -14.526 1.00 66.81 82 ALA A N 1
ATOM 662 C CA . ALA A 1 82 ? -7.489 -8.160 -15.658 1.00 66.81 82 ALA A CA 1
ATOM 663 C C . ALA A 1 82 ? -7.749 -6.637 -15.733 1.00 66.81 82 ALA A C 1
ATOM 665 O O . ALA A 1 82 ? -8.095 -6.177 -16.817 1.00 66.81 82 ALA A O 1
ATOM 666 N N . VAL A 1 83 ? -7.659 -5.832 -14.659 1.00 63.59 83 VAL A N 1
ATOM 667 C CA . VAL A 1 83 ? -8.168 -4.442 -14.718 1.00 63.59 83 VAL A CA 1
ATOM 668 C C . VAL A 1 83 ? -7.595 -3.471 -13.654 1.00 63.59 83 VAL A C 1
ATOM 670 O O . VAL A 1 83 ? -8.327 -3.058 -12.754 1.00 63.59 83 VAL A O 1
ATOM 673 N N . PRO A 1 84 ? -6.355 -2.957 -13.763 1.00 73.88 84 PRO A N 1
ATOM 674 C CA . PRO A 1 84 ? -6.078 -1.603 -13.287 1.00 73.88 84 PRO A CA 1
ATOM 675 C C . PRO A 1 84 ? -6.317 -0.610 -14.435 1.00 73.88 84 PRO A C 1
ATOM 677 O O . PRO A 1 84 ? -5.715 -0.732 -15.509 1.00 73.88 84 PRO A O 1
ATOM 680 N N . TYR A 1 85 ? -7.193 0.377 -14.217 1.00 83.06 85 TYR A N 1
ATOM 681 C CA . TYR A 1 85 ? -7.373 1.508 -15.139 1.00 83.06 85 TYR A CA 1
ATOM 682 C C . TYR A 1 85 ? -6.066 2.303 -15.298 1.00 83.06 85 TYR A C 1
ATOM 684 O O . TYR A 1 85 ? -5.162 2.215 -14.463 1.00 83.06 85 TYR A O 1
ATOM 692 N N . SER A 1 86 ? -5.957 3.065 -16.390 1.00 89.56 86 SER A N 1
ATOM 693 C CA . SER A 1 86 ? -4.702 3.668 -16.873 1.00 89.56 86 SER A CA 1
ATOM 694 C C . SER A 1 86 ? -3.909 4.422 -15.802 1.00 89.56 86 SER A C 1
ATOM 696 O O . SER A 1 86 ? -2.698 4.238 -15.710 1.00 89.56 86 SER A O 1
ATOM 698 N N . TYR A 1 87 ? -4.584 5.203 -14.955 1.00 92.56 87 TYR A N 1
ATOM 699 C CA . TYR A 1 87 ? -3.934 5.946 -13.874 1.00 92.56 87 TYR A CA 1
ATOM 700 C C . TYR A 1 87 ? -3.250 5.026 -12.851 1.00 92.56 87 TYR A C 1
ATOM 702 O O . TYR A 1 87 ? -2.052 5.143 -12.605 1.00 92.56 87 TYR A O 1
ATOM 710 N N . VAL A 1 88 ? -3.983 4.038 -12.324 1.00 93.44 88 VAL A N 1
ATOM 711 C CA . VAL A 1 88 ? -3.448 3.061 -11.360 1.00 93.44 88 VAL A CA 1
ATOM 712 C C . VAL A 1 88 ? -2.280 2.295 -11.968 1.00 93.44 88 VAL A C 1
ATOM 714 O O . VAL A 1 88 ? -1.279 2.056 -11.301 1.00 93.44 88 VAL A O 1
ATOM 717 N N . ARG A 1 89 ? -2.378 1.944 -13.253 1.00 92.81 89 ARG A N 1
ATOM 718 C CA . ARG A 1 89 ? -1.293 1.286 -13.984 1.00 92.81 89 ARG A CA 1
ATOM 719 C C . ARG A 1 89 ? -0.020 2.138 -14.004 1.00 92.81 89 ARG A C 1
ATOM 721 O O . ARG A 1 89 ? 1.055 1.600 -13.755 1.00 92.81 89 ARG A O 1
ATOM 728 N N . GLY A 1 90 ? -0.140 3.439 -14.270 1.00 93.38 90 GLY A N 1
ATOM 729 C CA . GLY A 1 90 ? 0.984 4.379 -14.233 1.00 93.38 90 GLY A CA 1
ATOM 730 C C . GLY A 1 90 ? 1.648 4.439 -12.856 1.00 93.38 90 GLY A C 1
ATOM 731 O O . GLY A 1 90 ? 2.859 4.251 -12.747 1.00 93.38 90 GLY A O 1
ATOM 732 N N . GLU A 1 91 ? 0.853 4.590 -11.797 1.00 95.75 91 GLU A N 1
ATOM 733 C CA . GLU A 1 91 ? 1.347 4.622 -10.412 1.00 95.75 91 GLU A CA 1
ATOM 734 C C . GLU A 1 91 ? 2.089 3.333 -10.018 1.00 95.75 91 GLU A C 1
ATOM 736 O O . GLU A 1 91 ? 3.156 3.376 -9.401 1.00 95.75 91 GLU A O 1
ATOM 741 N N . LEU A 1 92 ? 1.576 2.165 -10.421 1.00 94.56 92 LEU A N 1
ATOM 742 C CA . LEU A 1 92 ? 2.241 0.883 -10.172 1.00 94.56 92 LEU A CA 1
ATOM 743 C C . LEU A 1 92 ? 3.575 0.771 -10.919 1.00 94.56 92 LEU A C 1
ATOM 745 O O . LEU A 1 92 ? 4.545 0.265 -10.353 1.00 94.56 92 LEU A O 1
ATOM 749 N N . TRP A 1 93 ? 3.664 1.274 -12.153 1.00 93.50 93 TRP A N 1
ATOM 750 C CA . TRP A 1 93 ? 4.934 1.308 -12.881 1.00 93.50 93 TRP A CA 1
ATOM 751 C C . TRP A 1 93 ? 5.957 2.237 -12.228 1.00 93.50 93 TRP A C 1
ATOM 753 O O . TRP A 1 93 ? 7.113 1.841 -12.071 1.00 93.50 93 TRP A O 1
ATOM 763 N N . HIS A 1 94 ? 5.543 3.424 -11.775 1.00 93.88 94 HIS A N 1
ATOM 764 C CA . HIS A 1 94 ? 6.417 4.327 -11.020 1.00 93.88 94 HIS A CA 1
ATOM 765 C C . HIS A 1 94 ? 6.914 3.685 -9.720 1.00 93.88 94 HIS A C 1
ATOM 767 O O . HIS A 1 94 ? 8.102 3.765 -9.392 1.00 93.88 94 HIS A O 1
ATOM 773 N N . LEU A 1 95 ? 6.030 2.983 -9.009 1.00 94.75 95 LEU A N 1
ATOM 774 C CA . LEU A 1 95 ? 6.378 2.228 -7.810 1.00 94.75 95 LEU A CA 1
ATOM 775 C C . LEU A 1 95 ? 7.422 1.140 -8.096 1.00 94.75 95 LEU A C 1
ATOM 777 O O . LEU A 1 95 ? 8.407 1.021 -7.365 1.00 94.75 95 LEU A O 1
ATOM 781 N N . ILE A 1 96 ? 7.224 0.353 -9.156 1.00 93.38 96 ILE A N 1
ATOM 782 C CA . ILE A 1 96 ? 8.146 -0.716 -9.557 1.00 93.38 96 ILE A CA 1
ATOM 783 C C . ILE A 1 96 ? 9.507 -0.130 -9.927 1.00 93.38 96 ILE A C 1
ATOM 785 O O . ILE A 1 96 ? 10.511 -0.577 -9.378 1.00 93.38 96 ILE A O 1
ATOM 789 N N . ALA A 1 97 ? 9.548 0.901 -10.774 1.00 91.75 97 ALA A N 1
ATOM 790 C CA . ALA A 1 97 ? 10.793 1.544 -11.197 1.00 91.75 97 ALA A CA 1
ATOM 791 C C . ALA A 1 97 ? 11.625 2.044 -10.006 1.00 91.75 97 ALA A C 1
ATOM 793 O O . ALA A 1 97 ? 12.853 1.975 -10.019 1.00 91.75 97 ALA A O 1
ATOM 794 N N . ARG A 1 98 ? 10.954 2.505 -8.946 1.00 93.25 98 ARG A N 1
ATOM 795 C CA . ARG A 1 98 ? 11.605 2.979 -7.726 1.00 93.25 98 ARG A CA 1
ATOM 796 C C . ARG A 1 98 ? 12.093 1.851 -6.810 1.00 93.25 98 ARG A C 1
ATOM 798 O O . ARG A 1 98 ? 13.141 1.993 -6.180 1.00 93.25 98 ARG A O 1
ATOM 805 N N . LEU A 1 99 ? 11.319 0.774 -6.651 1.00 93.19 99 LEU A N 1
ATOM 806 C CA . LEU A 1 99 ? 11.559 -0.238 -5.608 1.00 93.19 99 LEU A CA 1
ATOM 807 C C . LEU A 1 99 ? 12.189 -1.544 -6.113 1.00 93.19 99 LEU A C 1
ATOM 809 O O . LEU A 1 99 ? 12.631 -2.351 -5.287 1.00 93.19 99 LEU A O 1
ATOM 813 N N . ALA A 1 100 ? 12.212 -1.778 -7.425 1.00 89.12 100 ALA A N 1
ATOM 814 C CA . ALA A 1 100 ? 12.765 -2.986 -8.027 1.00 89.12 100 ALA A CA 1
ATOM 815 C C . ALA A 1 100 ? 14.302 -3.030 -7.973 1.00 89.12 100 ALA A C 1
ATOM 817 O O . ALA A 1 100 ? 15.000 -2.013 -8.008 1.00 89.12 100 ALA A O 1
ATOM 818 N N . GLY A 1 101 ? 14.844 -4.245 -7.867 1.00 83.31 101 GLY A N 1
ATOM 819 C CA . GLY A 1 101 ? 16.237 -4.543 -8.174 1.00 83.31 101 GLY A CA 1
ATOM 820 C C . GLY A 1 101 ? 16.393 -5.004 -9.625 1.00 83.31 101 GLY A C 1
ATOM 821 O O . GLY A 1 101 ? 15.416 -5.156 -10.360 1.00 83.31 101 GLY A O 1
ATOM 822 N N . ALA A 1 102 ? 17.637 -5.258 -10.037 1.00 78.69 102 ALA A N 1
ATOM 823 C CA . ALA A 1 102 ? 17.941 -5.739 -11.386 1.00 78.69 102 ALA A CA 1
ATOM 824 C C . ALA A 1 102 ? 17.226 -7.066 -11.713 1.00 78.69 102 ALA A C 1
ATOM 826 O O . ALA A 1 102 ? 16.743 -7.252 -12.828 1.00 78.69 102 ALA A O 1
ATOM 827 N N . ASP A 1 103 ? 17.107 -7.970 -10.735 1.00 76.94 103 ASP A N 1
ATOM 828 C CA . ASP A 1 103 ? 16.410 -9.252 -10.890 1.00 76.94 103 ASP A CA 1
ATOM 829 C C . ASP A 1 103 ? 14.920 -9.080 -11.170 1.00 76.94 103 ASP A C 1
ATOM 831 O O . ASP A 1 103 ? 14.373 -9.722 -12.067 1.00 76.94 103 ASP A O 1
ATOM 835 N N . GLU A 1 104 ? 14.250 -8.216 -10.405 1.00 78.50 104 GLU A N 1
ATOM 836 C CA . GLU A 1 104 ? 12.829 -7.965 -10.597 1.00 78.50 104 GLU A CA 1
ATOM 837 C C . GLU A 1 104 ? 12.572 -7.265 -11.933 1.00 78.50 104 GLU A C 1
ATOM 839 O O . GLU A 1 104 ? 11.654 -7.668 -12.640 1.00 78.50 104 GLU A O 1
ATOM 844 N N . MET A 1 105 ? 13.418 -6.308 -12.332 1.00 75.62 105 MET A N 1
ATOM 845 C CA . MET A 1 105 ? 13.309 -5.635 -13.634 1.00 75.62 105 MET A CA 1
ATOM 846 C C . MET A 1 105 ? 13.494 -6.592 -14.818 1.00 75.62 105 MET A C 1
ATOM 848 O O . MET A 1 105 ? 12.812 -6.445 -15.828 1.00 75.62 105 MET A O 1
ATOM 852 N N . ARG A 1 106 ? 14.338 -7.626 -14.691 1.00 75.81 106 ARG A N 1
ATOM 853 C CA . ARG A 1 106 ? 14.451 -8.689 -15.708 1.00 75.81 106 ARG A CA 1
ATOM 854 C C . ARG A 1 106 ? 13.167 -9.499 -15.874 1.00 75.81 106 ARG A C 1
ATOM 856 O O . ARG A 1 106 ? 12.908 -10.004 -16.964 1.00 75.81 106 ARG A O 1
ATOM 863 N N . ARG A 1 107 ? 12.374 -9.633 -14.807 1.00 68.50 107 ARG A N 1
ATOM 864 C CA . ARG A 1 107 ? 11.054 -10.282 -14.832 1.00 68.50 107 ARG A CA 1
ATOM 865 C C . ARG A 1 107 ? 10.001 -9.440 -15.535 1.00 68.50 107 ARG A C 1
ATOM 867 O O . ARG A 1 107 ? 9.115 -10.008 -16.158 1.00 68.50 107 ARG A O 1
ATOM 874 N N . VAL A 1 108 ? 10.151 -8.117 -15.517 1.00 65.44 108 VAL A N 1
ATOM 875 C CA . VAL A 1 108 ? 9.333 -7.161 -16.284 1.00 65.44 108 VAL A CA 1
ATOM 876 C C . VAL A 1 108 ? 9.641 -7.240 -17.788 1.00 65.44 108 VAL A C 1
ATOM 878 O O . VAL A 1 108 ? 9.482 -6.263 -18.510 1.00 65.44 108 VAL A O 1
ATOM 881 N N . ARG A 1 109 ? 10.125 -8.384 -18.297 1.00 54.12 109 ARG A N 1
ATOM 882 C CA . ARG A 1 109 ? 10.463 -8.549 -19.709 1.00 54.12 109 ARG A CA 1
ATOM 883 C C . ARG A 1 109 ? 9.215 -8.219 -20.523 1.00 54.12 109 ARG A C 1
ATOM 885 O O . ARG A 1 109 ? 8.224 -8.946 -20.498 1.00 54.12 109 ARG A O 1
ATOM 892 N N . TRP A 1 110 ? 9.284 -7.068 -21.180 1.00 50.34 110 TRP A N 1
ATOM 893 C CA . TRP A 1 110 ? 8.212 -6.481 -21.958 1.00 50.34 110 TRP A CA 1
ATOM 894 C C . TRP A 1 110 ? 7.660 -7.532 -22.926 1.00 50.34 110 TRP A C 1
ATOM 896 O O . TRP A 1 110 ? 8.380 -8.038 -23.786 1.00 50.34 110 TRP A O 1
ATOM 906 N N . THR A 1 111 ? 6.395 -7.908 -22.737 1.00 44.19 111 THR A N 1
ATOM 907 C CA . THR A 1 111 ? 5.644 -8.750 -23.667 1.00 44.19 111 THR A CA 1
ATOM 908 C C . THR A 1 111 ? 4.676 -7.835 -24.420 1.00 44.19 111 THR A C 1
ATOM 910 O O . THR A 1 111 ? 3.774 -7.272 -23.801 1.00 44.19 111 THR A O 1
ATOM 913 N N . PRO A 1 112 ? 4.831 -7.650 -25.744 1.00 43.09 112 PRO A N 1
ATOM 914 C CA . PRO A 1 112 ? 3.977 -6.758 -26.537 1.00 43.09 112 PRO A CA 1
ATOM 915 C C . PRO A 1 112 ? 2.506 -7.199 -26.664 1.00 43.09 112 PRO A C 1
ATOM 91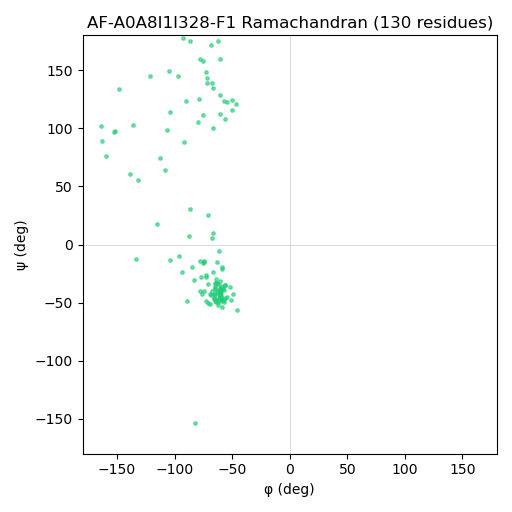7 O O . PRO A 1 112 ? 1.763 -6.631 -27.457 1.00 43.09 112 PRO A O 1
ATOM 920 N N . SER A 1 113 ? 2.046 -8.200 -25.912 1.00 43.22 113 SER A N 1
ATOM 921 C CA . SER A 1 113 ? 0.721 -8.805 -26.087 1.00 43.22 113 SER A CA 1
ATOM 922 C C . SER A 1 113 ? -0.421 -8.125 -25.321 1.00 43.22 113 SER A C 1
ATOM 924 O O . SER A 1 113 ? -1.542 -8.619 -25.364 1.00 43.22 113 SER A O 1
ATOM 926 N N . GLN A 1 114 ? -0.204 -6.972 -24.683 1.00 43.47 114 GLN A N 1
ATOM 927 C CA . GLN A 1 114 ? -1.295 -6.115 -24.187 1.00 43.47 114 GLN A CA 1
ATOM 928 C C . GLN A 1 114 ? -1.388 -4.853 -25.051 1.00 43.47 114 GLN A C 1
ATOM 930 O O . GLN A 1 114 ? -1.131 -3.728 -24.621 1.00 43.47 114 GLN A O 1
ATOM 935 N N . GLY A 1 115 ? -1.713 -5.075 -26.325 1.00 40.53 115 GLY A N 1
ATOM 936 C CA . GLY A 1 115 ? -2.034 -4.032 -27.285 1.00 40.53 115 GLY A CA 1
ATOM 937 C C . GLY A 1 115 ? -3.337 -3.330 -26.919 1.00 40.53 115 GLY A C 1
ATOM 938 O O . GLY A 1 115 ? -4.416 -3.817 -27.223 1.00 40.53 115 GLY A O 1
ATOM 939 N N . GLN A 1 116 ? -3.215 -2.160 -26.304 1.00 34.53 116 GLN A N 1
ATOM 940 C CA . GLN A 1 116 ? -3.957 -0.958 -26.679 1.00 34.53 116 GLN A CA 1
ATOM 941 C C . GLN A 1 116 ? -3.238 0.226 -26.034 1.00 34.53 116 GLN A C 1
ATOM 943 O O . GLN A 1 116 ? -3.499 0.626 -24.901 1.00 34.53 116 GLN A O 1
ATOM 948 N N . PHE A 1 117 ? -2.273 0.767 -26.774 1.00 38.38 117 PHE A N 1
ATOM 949 C CA . PHE A 1 117 ? -1.916 2.167 -26.617 1.00 38.38 117 PHE A CA 1
ATOM 950 C C . PHE A 1 117 ? -3.175 2.977 -26.946 1.00 38.38 117 PHE A C 1
ATOM 952 O O . PHE A 1 117 ? -3.600 3.002 -28.100 1.00 38.38 117 PHE A O 1
ATOM 959 N N . SER A 1 118 ? -3.773 3.644 -25.957 1.00 33.16 118 SER A N 1
ATOM 960 C CA . SER A 1 118 ? -4.565 4.834 -26.267 1.00 33.16 118 SER A CA 1
ATOM 961 C C . SER A 1 118 ? -3.608 5.836 -26.931 1.00 33.16 118 SER A C 1
ATOM 963 O O . SER A 1 118 ? -2.526 6.073 -26.385 1.00 33.16 118 SER A O 1
ATOM 965 N N . PRO A 1 119 ? -3.946 6.406 -28.099 1.00 34.94 119 PRO A N 1
ATOM 966 C CA . PRO A 1 119 ? -3.005 7.140 -28.953 1.00 34.94 119 PRO A CA 1
ATOM 967 C C . PRO A 1 119 ? -2.483 8.471 -28.372 1.00 34.94 119 PRO A C 1
ATOM 969 O O . PRO A 1 119 ? -1.749 9.181 -29.055 1.00 34.94 119 PRO A O 1
ATOM 972 N N . GLU A 1 120 ? -2.809 8.812 -27.123 1.00 36.25 120 GLU A N 1
ATOM 973 C CA . GLU A 1 120 ? -2.551 10.136 -26.544 1.00 36.25 120 GLU A CA 1
ATOM 974 C C . GLU A 1 120 ? -1.261 10.255 -25.715 1.00 36.25 120 GLU A C 1
ATOM 976 O O . GLU A 1 120 ? -0.838 11.365 -25.413 1.00 36.25 120 GLU A O 1
ATOM 981 N N . PHE A 1 121 ? -0.563 9.159 -25.397 1.00 37.50 121 PHE A N 1
ATOM 982 C CA . PHE A 1 121 ? 0.679 9.224 -24.609 1.00 37.50 121 PHE A CA 1
ATOM 983 C C . PHE A 1 121 ? 1.914 8.832 -25.431 1.00 37.50 121 PHE A C 1
ATOM 985 O O . PHE A 1 121 ? 2.497 7.764 -25.269 1.00 37.50 121 PHE A O 1
ATOM 992 N N . LYS A 1 122 ? 2.338 9.747 -26.313 1.00 37.09 122 LYS A N 1
ATOM 993 C CA . LYS A 1 122 ? 3.606 9.711 -27.074 1.00 37.09 122 LYS A CA 1
ATOM 994 C C . LYS A 1 122 ? 4.801 10.330 -26.324 1.00 37.09 122 LYS A C 1
ATOM 996 O O . LYS A 1 122 ? 5.695 10.887 -26.952 1.00 37.09 122 LYS A O 1
ATOM 1001 N N . LEU A 1 123 ? 4.848 10.281 -24.994 1.00 37.00 123 LEU A N 1
ATOM 1002 C CA . LEU A 1 123 ? 5.895 10.984 -24.239 1.00 37.00 123 LEU A CA 1
ATOM 1003 C C . LEU A 1 123 ? 6.438 10.169 -23.069 1.00 37.00 123 LEU A C 1
ATOM 1005 O O . LEU A 1 123 ? 6.357 10.618 -21.942 1.00 37.00 123 LEU A O 1
ATOM 1009 N N . PHE A 1 124 ? 7.020 8.998 -23.323 1.00 32.56 124 PHE A N 1
ATOM 1010 C CA . PHE A 1 124 ? 8.079 8.466 -22.454 1.00 32.56 124 PHE A CA 1
ATOM 1011 C C . PHE A 1 124 ? 9.001 7.546 -23.264 1.00 32.56 124 PHE A C 1
ATOM 1013 O O . PHE A 1 124 ? 8.682 6.372 -23.451 1.00 32.56 124 PHE A O 1
ATOM 1020 N N . PRO A 1 125 ? 10.151 8.040 -23.756 1.00 38.84 125 PRO A N 1
ATOM 1021 C CA . PRO A 1 125 ? 11.225 7.163 -24.177 1.00 38.84 125 PRO A CA 1
ATOM 1022 C C . PRO A 1 125 ? 11.964 6.720 -22.908 1.00 38.84 125 PRO A C 1
ATOM 1024 O O . PRO A 1 125 ? 12.691 7.504 -22.304 1.00 38.84 125 PRO A O 1
ATOM 1027 N N . PHE A 1 126 ? 11.777 5.475 -22.467 1.00 35.81 126 PHE A N 1
ATOM 1028 C CA . PHE A 1 126 ? 12.779 4.860 -21.596 1.00 35.81 126 PHE A CA 1
ATOM 1029 C C . PHE A 1 126 ? 13.941 4.393 -22.485 1.00 35.81 126 PHE A C 1
ATOM 1031 O O . PHE A 1 126 ? 13.692 3.684 -23.464 1.00 35.81 126 PHE A O 1
ATOM 1038 N N . PRO A 1 127 ? 15.188 4.812 -22.209 1.00 43.34 127 PRO A N 1
ATOM 1039 C CA . PRO A 1 127 ? 16.315 4.509 -23.073 1.00 43.34 127 PRO A CA 1
ATOM 1040 C C . PRO A 1 127 ? 16.702 3.032 -22.977 1.00 43.34 127 PRO A C 1
ATOM 1042 O O . PRO A 1 127 ? 16.657 2.414 -21.911 1.00 43.34 127 PRO A O 1
ATOM 1045 N N . LEU A 1 128 ? 17.090 2.499 -24.136 1.00 38.66 128 LEU A N 1
ATOM 1046 C CA . LEU A 1 128 ? 17.715 1.201 -24.333 1.00 38.66 128 LEU A CA 1
ATOM 1047 C C . LEU A 1 128 ? 18.853 0.987 -23.324 1.00 38.66 128 LEU A C 1
ATOM 1049 O O . LEU A 1 128 ? 19.854 1.696 -23.364 1.00 38.66 128 LEU A O 1
ATOM 1053 N N . PHE A 1 129 ? 18.758 -0.063 -22.511 1.00 38.09 129 PHE A N 1
ATOM 1054 C CA . PHE A 1 129 ? 19.954 -0.785 -22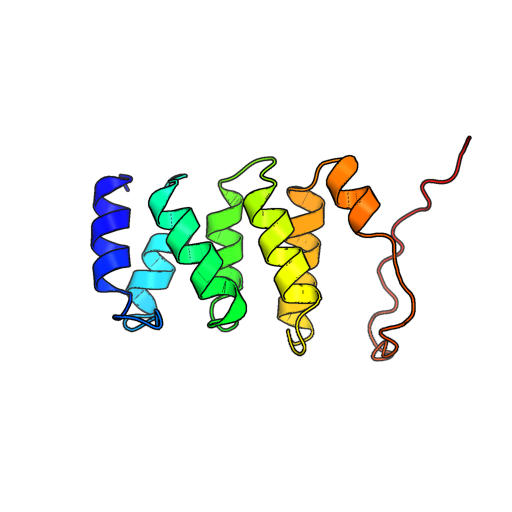.087 1.00 38.09 129 PHE A CA 1
ATOM 1055 C C . PHE A 1 129 ? 20.180 -1.925 -23.077 1.00 38.09 129 PHE A C 1
ATOM 1057 O O . PHE A 1 129 ? 19.672 -3.032 -22.910 1.00 38.09 129 PHE A O 1
ATOM 1064 N N . ALA A 1 130 ? 20.913 -1.600 -24.137 1.00 39.25 130 ALA A N 1
ATOM 1065 C CA . ALA A 1 130 ? 21.613 -2.545 -24.987 1.00 39.25 130 ALA A CA 1
ATOM 1066 C C . ALA A 1 130 ? 23.001 -1.953 -25.252 1.00 39.25 130 ALA A C 1
ATOM 1068 O O . ALA A 1 130 ? 23.127 -0.996 -26.010 1.00 39.25 130 ALA A O 1
ATOM 1069 N N . ALA A 1 131 ? 24.000 -2.484 -24.556 1.00 39.91 131 ALA A N 1
ATOM 1070 C CA . ALA A 1 131 ? 25.402 -2.460 -24.945 1.00 39.91 131 ALA A CA 1
ATOM 1071 C C . ALA A 1 131 ? 26.115 -3.514 -24.084 1.00 39.91 131 ALA A C 1
ATOM 1073 O O . ALA A 1 131 ? 26.276 -3.306 -22.882 1.00 39.91 131 ALA A O 1
ATOM 1074 N N . ASP A 1 132 ? 26.365 -4.649 -24.741 1.00 40.94 132 ASP A N 1
ATOM 1075 C CA . ASP A 1 132 ? 27.426 -5.659 -24.580 1.00 40.94 132 ASP A CA 1
ATOM 1076 C C . ASP A 1 132 ? 27.847 -6.140 -23.178 1.00 40.94 132 ASP A C 1
ATOM 1078 O O . ASP A 1 132 ? 28.482 -5.385 -22.409 1.00 40.94 132 ASP A O 1
#

Sequence (132 aa):
MSATEARLIIASAIGNKPQKVKDKARFRFVMYRAPIDSEILKIVLRLLPRHPEHIDAFIAYFSNYGRRRSIVKSALDYLESAVPYSYVRGELWHLIARLAGADEMRRVRWTPSQGQFSPEFKLFPFPLFAAD

Foldseek 3Di:
DEQVVLVVLVVVQWDDPVIDGNNPVSLLVSLQDPADDPVVVVVLLSCCLVCVVCLVSSLNNLVNDAADPSLLVSLVVSLPDDDDPPVSVVSSVVSNVGHPDPVSVVVVPDDVPPDDDPPPPPDDDPDDPDDD

Mean predicted aligned error: 9.16 Å

Secondary structure (DSSP, 8-state):
--HHHHHHHHHHHB-SSSP-BS-HHHHHHHHHHPPP-HHHHHHHHHHTTT-GGGHHHHHHHHTT-SS-HHHHHHHHHHHTSS---HHHHHHHHHHHHHH--HHHHHHT---TTS----TT-----PPP----

pLDDT: mean 82.51, std 21.38, range [32.56, 98.25]

Nearest PDB structures (foldseek):
  5uho-assembly1_D  TM=2.243E-01  e=1.881E+00  Homo sapiens
  6vfk-assembly1_B  TM=2.552E-01  e=5.370E+00  synthetic construct

Radius of gyration: 16.36 Å; Cα contacts (8 Å, |Δi|>4): 106; chains: 1; bounding box: 42×22×47 Å